Protein AF-A0A847VYN2-F1 (afdb_monomer_lite)

Sequence (53 aa):
MNCPDCGLELRIKRAYTEVVLNRPVMIQELACCNPNCERYKDDVVETIHHTLN

Structure (mmCIF, N/CA/C/O backbone):
data_AF-A0A847VYN2-F1
#
_entry.id   AF-A0A847VYN2-F1
#
loop_
_atom_site.group_PDB
_atom_site.id
_atom_site.type_symbol
_atom_site.label_atom_id
_atom_site.label_alt_id
_atom_site.label_comp_id
_atom_site.label_asym_id
_atom_site.label_entity_id
_atom_site.label_seq_id
_atom_site.pdbx_PDB_ins_code
_atom_site.Cartn_x
_atom_site.Cartn_y
_atom_site.Cartn_z
_atom_site.occupancy
_atom_site.B_iso_or_equiv
_atom_site.auth_seq_id
_atom_site.auth_comp_id
_atom_site.auth_asym_id
_atom_site.auth_atom_id
_atom_site.pdbx_PDB_model_num
ATOM 1 N N . MET A 1 1 ? 2.382 -6.498 0.132 1.00 86.81 1 MET A N 1
ATOM 2 C CA . MET A 1 1 ? 1.436 -6.600 -1.006 1.00 86.81 1 MET A CA 1
ATOM 3 C C . MET A 1 1 ? 2.131 -6.063 -2.253 1.00 86.81 1 MET A C 1
ATOM 5 O O . MET A 1 1 ? 3.042 -5.258 -2.092 1.00 86.81 1 MET A O 1
ATOM 9 N N . ASN A 1 2 ? 1.739 -6.489 -3.458 1.00 93.88 2 ASN A N 1
ATOM 10 C CA . ASN A 1 2 ? 2.365 -6.052 -4.712 1.00 93.88 2 ASN A CA 1
ATOM 11 C C . ASN A 1 2 ? 1.472 -5.065 -5.477 1.00 93.88 2 ASN A C 1
ATOM 13 O O . ASN A 1 2 ? 0.251 -5.126 -5.379 1.00 93.88 2 ASN A O 1
ATOM 17 N N . CYS A 1 3 ? 2.095 -4.167 -6.238 1.00 94.19 3 CYS A N 1
ATOM 18 C CA . CYS A 1 3 ? 1.433 -3.218 -7.119 1.00 94.19 3 CYS A CA 1
ATOM 19 C C . CYS A 1 3 ? 0.688 -3.988 -8.219 1.00 94.19 3 CYS A C 1
ATOM 21 O O . CYS A 1 3 ? 1.314 -4.835 -8.864 1.00 94.19 3 CYS A O 1
ATOM 23 N N . PRO A 1 4 ? -0.603 -3.700 -8.462 1.00 92.88 4 PRO A N 1
ATOM 24 C CA . PRO A 1 4 ? -1.404 -4.448 -9.431 1.00 92.88 4 PRO A CA 1
ATOM 25 C C . PRO A 1 4 ? -0.884 -4.322 -10.870 1.00 92.88 4 PRO A C 1
ATOM 27 O O . PRO A 1 4 ? -1.079 -5.238 -11.662 1.00 92.88 4 PRO A O 1
ATOM 30 N N . ASP A 1 5 ? -0.180 -3.233 -11.188 1.00 93.94 5 ASP A N 1
ATOM 31 C CA . ASP A 1 5 ? 0.230 -2.931 -12.561 1.00 93.94 5 ASP A CA 1
ATOM 32 C C . ASP A 1 5 ? 1.625 -3.486 -12.882 1.00 93.94 5 ASP A C 1
ATOM 34 O O . ASP A 1 5 ? 1.826 -4.124 -13.911 1.00 93.94 5 ASP A O 1
ATOM 38 N N . CYS A 1 6 ? 2.610 -3.268 -12.001 1.00 95.12 6 CYS A N 1
ATOM 39 C CA . CYS A 1 6 ? 3.995 -3.680 -12.259 1.00 95.12 6 CYS A CA 1
ATOM 40 C C . CYS A 1 6 ? 4.457 -4.901 -11.451 1.00 95.12 6 CYS A C 1
ATOM 42 O O . CYS A 1 6 ? 5.616 -5.294 -11.565 1.00 95.12 6 CYS A O 1
ATOM 44 N N . GLY A 1 7 ? 3.608 -5.462 -10.583 1.00 94.69 7 GLY A N 1
ATOM 45 C CA . GLY A 1 7 ? 3.888 -6.673 -9.801 1.00 94.69 7 GLY A CA 1
ATOM 46 C C . GLY A 1 7 ? 4.963 -6.543 -8.712 1.00 94.69 7 GLY A C 1
ATOM 47 O O . GLY A 1 7 ? 5.198 -7.504 -7.981 1.00 94.69 7 GLY A 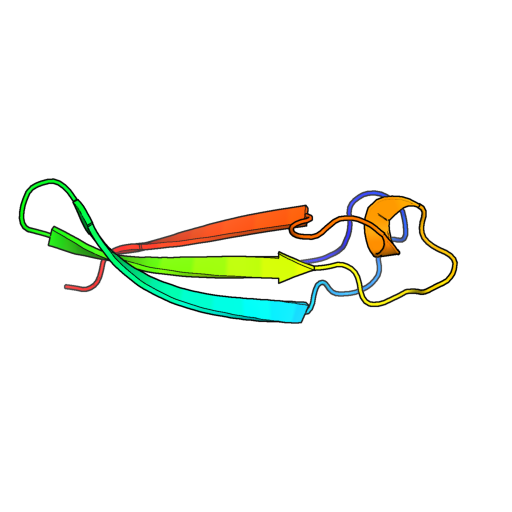O 1
ATOM 48 N N . LEU A 1 8 ? 5.603 -5.377 -8.575 1.00 94.69 8 LEU A N 1
ATOM 49 C CA . LEU A 1 8 ? 6.616 -5.098 -7.551 1.00 94.69 8 LEU A CA 1
ATOM 50 C C . LEU A 1 8 ? 5.978 -4.767 -6.200 1.00 94.69 8 LEU A C 1
ATOM 52 O O . LEU A 1 8 ? 4.835 -4.328 -6.134 1.00 94.69 8 LEU A O 1
ATOM 56 N N . GLU A 1 9 ? 6.727 -4.966 -5.119 1.00 94.69 9 GLU A N 1
ATOM 57 C CA . GLU A 1 9 ? 6.259 -4.724 -3.754 1.00 94.69 9 GLU A CA 1
ATOM 58 C C . GLU A 1 9 ? 5.845 -3.254 -3.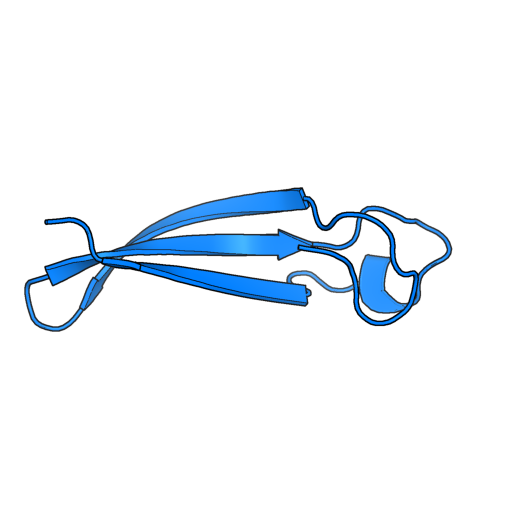539 1.00 94.69 9 GLU A C 1
ATOM 60 O O . GLU A 1 9 ? 6.591 -2.328 -3.867 1.00 94.69 9 GLU A O 1
ATOM 65 N N . LEU A 1 10 ? 4.663 -3.038 -2.954 1.00 96.12 10 LEU A N 1
ATOM 66 C CA . LEU A 1 10 ? 4.241 -1.723 -2.474 1.00 96.12 10 LEU A CA 1
ATOM 67 C C . LEU A 1 10 ? 4.931 -1.395 -1.147 1.00 96.12 10 LEU A C 1
ATOM 69 O O . LEU A 1 10 ? 5.072 -2.255 -0.277 1.00 96.12 10 LEU A O 1
ATOM 73 N N . ARG A 1 11 ? 5.313 -0.131 -0.961 1.00 95.75 11 ARG A N 1
ATOM 74 C CA . ARG A 1 11 ? 5.980 0.349 0.257 1.00 95.75 11 ARG A CA 1
ATOM 75 C C . ARG A 1 11 ? 5.030 1.197 1.088 1.00 95.75 11 ARG A C 1
ATOM 77 O O . ARG A 1 11 ? 4.241 1.957 0.535 1.00 95.75 11 ARG A O 1
ATOM 84 N N . ILE A 1 12 ? 5.137 1.091 2.413 1.00 96.06 12 ILE A N 1
ATOM 85 C CA . ILE A 1 12 ? 4.400 1.962 3.335 1.00 96.06 12 ILE A CA 1
ATOM 86 C C . ILE A 1 12 ? 4.898 3.389 3.139 1.00 96.06 12 ILE A C 1
ATOM 88 O O . ILE A 1 12 ? 6.080 3.671 3.333 1.00 96.06 12 ILE A O 1
ATOM 92 N N . LYS A 1 13 ? 3.983 4.276 2.765 1.00 94.50 13 LYS A N 1
ATOM 93 C CA . LYS A 1 13 ? 4.243 5.706 2.630 1.00 94.50 13 LYS A CA 1
ATOM 94 C C . LYS A 1 13 ? 3.843 6.455 3.889 1.00 94.50 13 LYS A C 1
ATOM 96 O O . LYS A 1 13 ? 4.583 7.317 4.358 1.00 94.50 13 LYS A O 1
ATOM 101 N N . ARG A 1 14 ? 2.682 6.108 4.444 1.00 96.25 14 ARG A N 1
ATOM 102 C CA . ARG A 1 14 ? 2.169 6.681 5.683 1.00 96.25 14 ARG A CA 1
ATOM 103 C C . ARG A 1 14 ? 1.530 5.588 6.524 1.00 96.25 14 ARG A C 1
ATOM 105 O O . ARG A 1 14 ? 0.884 4.687 6.001 1.00 96.25 14 ARG A O 1
ATOM 112 N N . ALA A 1 15 ? 1.710 5.690 7.832 1.00 96.38 15 ALA A N 1
ATOM 113 C CA . ALA A 1 15 ? 0.964 4.914 8.804 1.00 96.38 15 ALA A CA 1
ATOM 114 C C . ALA A 1 15 ? 0.473 5.861 9.898 1.00 96.38 15 ALA A C 1
ATOM 116 O O . ALA A 1 15 ? 1.241 6.695 10.382 1.00 96.38 15 ALA A O 1
ATOM 117 N N . TYR A 1 16 ? -0.798 5.760 10.258 1.00 97.00 16 TYR A N 1
ATOM 118 C CA . TYR A 1 16 ? -1.411 6.584 11.294 1.00 97.00 16 TYR A CA 1
ATOM 119 C C . TYR A 1 16 ? -2.554 5.825 11.963 1.00 97.00 16 TYR A C 1
ATOM 121 O O . TYR A 1 16 ? -2.994 4.790 11.471 1.00 97.00 16 TYR A O 1
ATOM 129 N N . THR A 1 17 ? -3.011 6.320 13.109 1.00 96.62 17 THR A N 1
ATOM 130 C CA . THR A 1 17 ? -4.100 5.702 13.867 1.00 96.62 17 THR A CA 1
ATOM 131 C C . THR A 1 17 ? -5.289 6.646 13.898 1.00 96.62 17 THR A C 1
ATOM 133 O O . THR A 1 17 ? -5.141 7.810 14.265 1.00 96.62 17 THR A O 1
ATOM 136 N N . GLU A 1 18 ? -6.465 6.134 13.561 1.00 95.81 18 GLU A N 1
ATOM 137 C CA . GLU A 1 18 ? -7.746 6.820 13.717 1.00 95.81 18 GLU A CA 1
ATOM 138 C C . GLU A 1 18 ? -8.619 6.091 14.741 1.00 95.81 18 GLU A C 1
ATOM 140 O O . GLU A 1 18 ? -8.427 4.907 15.018 1.00 95.81 18 GLU A O 1
ATOM 145 N N . VAL A 1 19 ? -9.594 6.793 15.319 1.00 94.44 19 VAL A N 1
ATOM 146 C CA . VAL A 1 19 ? -10.599 6.180 16.197 1.00 94.44 19 VAL A CA 1
ATOM 147 C C . VAL A 1 19 ? -11.903 6.063 15.422 1.00 94.44 19 VAL A C 1
ATOM 149 O O . VAL A 1 19 ? -12.568 7.061 15.161 1.00 94.44 19 VAL A O 1
ATOM 152 N N . VAL A 1 20 ? -12.289 4.834 15.084 1.00 90.25 20 VAL A N 1
ATOM 153 C CA . VAL A 1 20 ? -13.534 4.530 14.369 1.00 90.25 20 VAL A CA 1
ATOM 154 C C . VAL A 1 20 ? -14.444 3.754 15.313 1.00 90.25 20 VAL A C 1
ATOM 156 O O . VAL A 1 20 ? -14.069 2.695 15.807 1.00 90.25 20 VAL A O 1
ATOM 159 N N . LEU A 1 21 ? -15.642 4.280 15.594 1.00 90.38 21 LEU A N 1
ATOM 160 C CA . LEU A 1 21 ? -16.622 3.645 16.494 1.00 90.38 21 LEU A CA 1
ATOM 161 C C . LEU A 1 21 ? -16.023 3.250 17.864 1.00 90.38 21 LEU A C 1
ATOM 163 O O . LEU A 1 21 ? -16.208 2.129 18.336 1.00 90.38 21 LEU A O 1
ATOM 167 N N . ASN A 1 22 ? -15.284 4.171 18.496 1.00 91.56 22 ASN A N 1
ATOM 168 C CA . ASN A 1 22 ? -14.563 3.967 19.764 1.00 91.56 22 ASN A CA 1
ATOM 169 C C . ASN A 1 22 ? -13.494 2.862 19.744 1.00 91.56 22 ASN A C 1
ATOM 171 O O . ASN A 1 22 ? -13.052 2.422 20.804 1.00 91.56 22 ASN A O 1
ATOM 175 N N . ARG A 1 23 ? -13.052 2.416 18.565 1.00 92.75 23 ARG A N 1
ATOM 176 C CA . ARG A 1 23 ? -11.948 1.465 18.429 1.00 92.75 23 ARG A CA 1
ATOM 177 C C . ARG A 1 23 ? -10.768 2.125 17.724 1.00 92.75 23 ARG A C 1
ATOM 179 O O . ARG A 1 23 ? -10.974 2.754 16.684 1.00 92.75 23 ARG A O 1
ATOM 186 N N . PRO A 1 24 ? -9.545 2.003 18.263 1.00 94.00 24 PRO A N 1
ATOM 187 C CA . PRO A 1 24 ? -8.358 2.451 17.556 1.00 94.00 24 PRO A CA 1
ATOM 188 C C . PRO A 1 24 ? -8.109 1.552 16.336 1.00 94.00 24 PRO A C 1
ATOM 190 O O . PRO A 1 24 ? -8.070 0.326 16.438 1.00 94.00 24 PRO A O 1
ATOM 193 N N . VAL A 1 25 ? -7.947 2.166 15.169 1.00 96.88 25 VAL A N 1
ATOM 194 C CA . VAL A 1 25 ? -7.643 1.505 13.899 1.00 96.88 25 VAL A CA 1
ATOM 195 C C . VAL A 1 25 ? -6.365 2.115 13.347 1.00 96.88 25 VAL A C 1
ATOM 197 O O . VAL A 1 25 ? -6.297 3.316 13.110 1.00 96.88 25 VAL A O 1
ATOM 200 N N . MET A 1 26 ? -5.343 1.291 13.142 1.00 96.94 26 MET A N 1
ATOM 201 C CA . MET A 1 26 ? -4.148 1.680 12.407 1.00 96.94 26 MET A CA 1
ATOM 202 C C . MET A 1 26 ? -4.422 1.561 10.910 1.00 96.94 26 MET A C 1
ATOM 204 O O . MET A 1 26 ? -4.848 0.514 10.427 1.00 96.94 26 MET A O 1
ATOM 208 N N . ILE A 1 27 ? -4.156 2.635 10.186 1.00 97.19 27 ILE A N 1
ATOM 209 C CA . ILE A 1 27 ? -4.301 2.745 8.742 1.00 97.19 27 ILE A CA 1
ATOM 210 C C . ILE A 1 27 ? -2.900 2.846 8.141 1.00 97.19 27 ILE A C 1
ATOM 212 O O . ILE A 1 27 ? -2.078 3.647 8.593 1.00 97.19 27 ILE A O 1
ATOM 216 N N . GLN A 1 28 ? -2.615 2.019 7.137 1.00 97.44 28 GLN A N 1
ATOM 217 C CA . GLN A 1 28 ? -1.366 2.041 6.380 1.00 97.44 28 GLN A CA 1
ATOM 218 C C . GLN A 1 28 ? -1.656 2.338 4.913 1.00 97.44 28 GLN A C 1
ATOM 220 O O . GLN A 1 28 ? -2.290 1.538 4.232 1.00 97.44 28 GLN A O 1
ATOM 225 N N . GLU A 1 29 ? -1.149 3.463 4.424 1.00 97.25 29 GLU A N 1
ATOM 226 C CA . GLU A 1 29 ? -1.218 3.862 3.021 1.00 97.25 29 GLU A CA 1
ATOM 227 C C . GLU A 1 29 ? 0.052 3.387 2.306 1.00 97.25 29 GLU A C 1
ATOM 229 O O . GLU A 1 29 ? 1.179 3.734 2.689 1.00 97.25 29 GLU A O 1
ATOM 234 N N . LEU A 1 30 ? -0.122 2.571 1.270 1.00 97.31 30 LEU A N 1
ATOM 235 C CA . LEU A 1 30 ? 0.949 1.985 0.477 1.00 97.31 30 LEU A CA 1
ATOM 236 C C . LEU A 1 30 ? 1.073 2.680 -0.881 1.00 97.31 30 LEU A C 1
ATOM 238 O O . LEU A 1 30 ? 0.070 2.994 -1.516 1.00 97.31 30 LEU A O 1
ATOM 242 N N . ALA A 1 31 ? 2.300 2.849 -1.371 1.00 96.88 31 ALA A N 1
ATOM 243 C CA . ALA A 1 31 ? 2.587 3.442 -2.675 1.00 96.88 31 ALA A CA 1
ATOM 244 C C . ALA A 1 31 ? 3.504 2.551 -3.525 1.00 96.88 31 ALA A C 1
ATOM 246 O O . ALA A 1 31 ? 4.304 1.761 -3.007 1.00 96.88 31 ALA A O 1
ATOM 247 N N . CYS A 1 32 ? 3.390 2.685 -4.849 1.00 96.38 32 CYS A N 1
ATOM 248 C CA . CYS A 1 32 ? 4.299 2.035 -5.787 1.00 96.38 32 CYS A CA 1
ATOM 249 C C . CYS A 1 32 ? 5.639 2.778 -5.811 1.00 96.38 32 CYS A C 1
ATOM 251 O O . CYS A 1 32 ? 5.672 3.997 -5.929 1.00 96.38 32 CYS A O 1
ATOM 253 N N . CYS A 1 33 ? 6.752 2.047 -5.731 1.00 93.38 33 CYS A N 1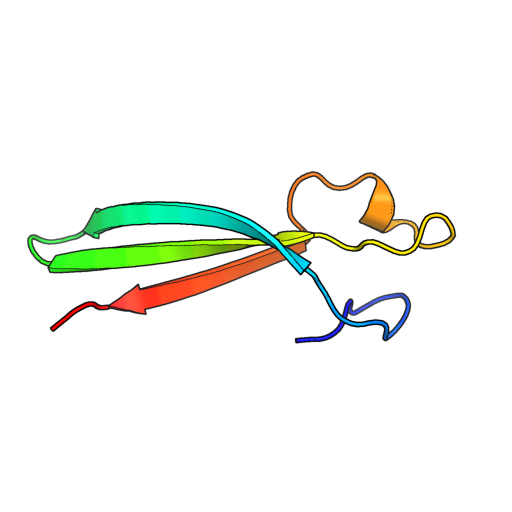
ATOM 254 C CA . CYS A 1 33 ? 8.099 2.624 -5.779 1.00 93.38 33 CYS A CA 1
ATOM 255 C C . CYS A 1 33 ? 8.788 2.478 -7.145 1.00 93.38 33 CYS A C 1
ATOM 257 O O . CYS A 1 33 ? 9.929 2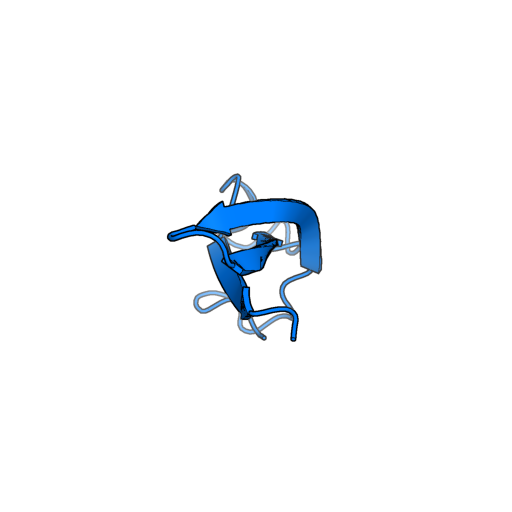.906 -7.299 1.00 93.38 33 CYS A O 1
ATOM 259 N N . ASN A 1 34 ? 8.128 1.861 -8.128 1.00 96.00 34 ASN A N 1
ATOM 260 C CA . ASN A 1 34 ? 8.707 1.633 -9.446 1.00 96.00 34 ASN A CA 1
ATOM 261 C C . ASN A 1 34 ? 8.491 2.848 -10.360 1.00 96.00 34 ASN A C 1
ATOM 263 O O . ASN A 1 34 ? 7.377 2.996 -10.847 1.00 96.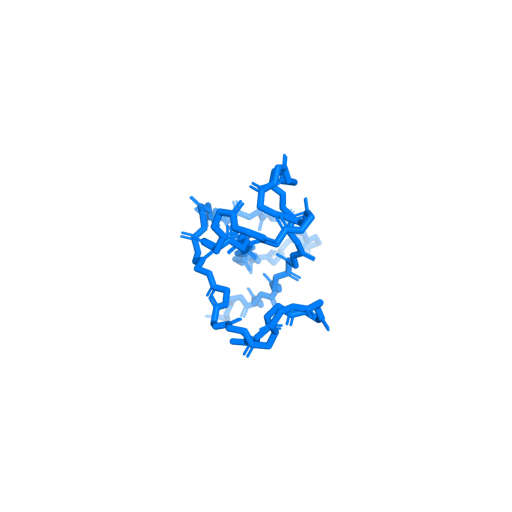00 34 ASN A O 1
ATOM 267 N N . PRO A 1 35 ? 9.519 3.646 -10.698 1.00 93.31 35 PRO A N 1
ATOM 268 C CA . PRO A 1 35 ? 9.360 4.862 -11.502 1.00 93.31 35 PRO A CA 1
ATOM 269 C C . PRO A 1 35 ? 8.822 4.620 -12.921 1.00 93.31 35 PRO A C 1
ATOM 271 O O . PRO A 1 35 ? 8.324 5.549 -13.549 1.00 93.31 35 PRO A O 1
ATOM 274 N N . ASN A 1 36 ? 8.902 3.383 -13.420 1.00 96.19 36 ASN A N 1
ATOM 275 C CA . ASN A 1 36 ? 8.367 2.996 -14.727 1.00 96.19 36 ASN A CA 1
ATOM 276 C C . ASN A 1 36 ? 6.899 2.535 -14.669 1.00 96.19 36 ASN A C 1
ATOM 278 O O . ASN A 1 36 ? 6.328 2.192 -15.699 1.00 96.19 36 ASN A O 1
ATOM 282 N N . CYS A 1 37 ? 6.299 2.472 -13.479 1.00 95.38 37 CYS A N 1
ATOM 283 C CA . CYS A 1 37 ? 4.899 2.114 -13.289 1.00 95.38 37 CYS A CA 1
ATOM 284 C C . CYS A 1 37 ? 4.018 3.365 -13.367 1.00 95.38 37 CYS A C 1
ATOM 286 O O . CYS A 1 37 ? 4.373 4.404 -12.810 1.00 95.38 37 CYS A O 1
ATOM 288 N N . GLU A 1 38 ? 2.843 3.267 -13.990 1.00 93.38 38 GLU A N 1
ATOM 289 C CA . GLU A 1 38 ? 1.903 4.395 -14.080 1.00 93.38 38 GLU A CA 1
ATOM 290 C C . GLU A 1 38 ? 1.472 4.878 -12.687 1.00 93.38 38 GLU A C 1
ATOM 292 O O . GLU A 1 38 ? 1.490 6.079 -12.407 1.00 93.38 38 GLU A O 1
ATOM 297 N N . ARG A 1 39 ? 1.246 3.932 -11.769 1.00 91.25 39 ARG A N 1
ATOM 298 C CA . ARG A 1 39 ? 0.879 4.183 -10.367 1.00 91.25 39 ARG A CA 1
ATOM 299 C C . ARG A 1 39 ? 1.997 4.735 -9.489 1.00 91.25 39 ARG A C 1
ATOM 301 O O . ARG A 1 39 ? 1.762 5.023 -8.322 1.00 91.25 39 ARG A O 1
ATOM 308 N N . TYR A 1 40 ? 3.221 4.887 -9.993 1.00 91.69 40 TYR A N 1
ATOM 309 C CA . TYR A 1 40 ? 4.286 5.564 -9.237 1.00 91.69 40 TYR A CA 1
ATOM 310 C C . TYR A 1 40 ? 3.945 7.020 -8.923 1.00 91.69 40 TYR A C 1
ATOM 312 O O . TYR A 1 40 ? 4.412 7.582 -7.936 1.00 91.69 40 TYR A O 1
ATOM 320 N N . LYS A 1 41 ? 3.138 7.635 -9.792 1.00 87.81 41 LYS A N 1
ATOM 321 C CA . LYS A 1 41 ? 2.677 9.013 -9.634 1.00 87.81 41 LYS A CA 1
ATOM 322 C C . LYS A 1 41 ? 1.499 9.127 -8.666 1.00 87.81 41 LYS A C 1
ATOM 324 O O . LYS A 1 41 ? 1.174 10.243 -8.267 1.00 87.81 41 LYS A O 1
ATOM 329 N N . ASP A 1 42 ? 0.885 8.006 -8.294 1.00 89.50 42 ASP A N 1
ATOM 330 C CA . ASP A 1 42 ? -0.235 7.993 -7.365 1.00 89.50 42 ASP A CA 1
ATOM 331 C C . ASP A 1 42 ? 0.266 8.225 -5.941 1.00 89.50 42 ASP A C 1
ATOM 333 O O . ASP A 1 42 ? 1.305 7.711 -5.516 1.00 89.50 42 ASP A O 1
ATOM 337 N N . ASP A 1 43 ? -0.499 9.002 -5.176 1.00 89.00 43 ASP A N 1
ATOM 338 C CA . ASP A 1 43 ? -0.141 9.292 -3.792 1.00 89.00 43 ASP A CA 1
ATOM 339 C C . ASP A 1 43 ? -0.284 8.036 -2.918 1.00 89.00 43 ASP A C 1
ATOM 341 O O . ASP A 1 43 ? 0.596 7.758 -2.099 1.00 89.00 43 ASP A O 1
ATOM 345 N N . VAL A 1 44 ? -1.344 7.257 -3.158 1.00 94.12 44 VAL A N 1
ATOM 346 C CA . VAL A 1 44 ? -1.690 6.011 -2.466 1.00 94.12 44 VAL A CA 1
ATOM 347 C C . VAL A 1 44 ? -2.261 5.021 -3.481 1.00 94.12 44 VAL A C 1
ATOM 349 O O . VAL A 1 44 ? -3.152 5.359 -4.255 1.00 94.12 44 VAL A O 1
ATOM 352 N N . VAL A 1 45 ? -1.748 3.793 -3.469 1.00 95.00 45 VAL A N 1
ATOM 353 C CA . VAL A 1 45 ? -2.202 2.682 -4.320 1.00 95.00 45 VAL A CA 1
ATOM 354 C C . VAL A 1 45 ? -3.118 1.733 -3.555 1.00 95.00 45 VAL A C 1
ATOM 356 O O . VAL A 1 45 ? -4.038 1.172 -4.140 1.00 95.00 45 VAL A O 1
ATOM 359 N N . GLU A 1 46 ? -2.856 1.540 -2.264 1.00 94.31 46 GLU A N 1
ATOM 360 C CA . GLU A 1 46 ? -3.606 0.622 -1.408 1.00 94.31 46 GLU A CA 1
ATOM 361 C C . GLU A 1 46 ? -3.636 1.135 0.034 1.00 94.31 46 GLU A C 1
A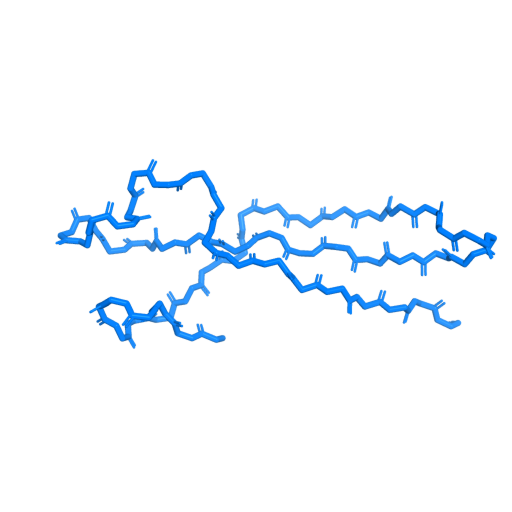TOM 363 O O . GLU A 1 46 ? -2.661 1.739 0.489 1.00 94.31 46 GLU A O 1
ATOM 368 N N . THR A 1 47 ? -4.712 0.834 0.762 1.00 95.62 47 THR A N 1
ATOM 369 C CA . THR A 1 47 ? -4.876 1.209 2.170 1.00 95.62 47 THR A CA 1
ATOM 370 C C . THR A 1 47 ? -5.264 0.003 3.023 1.00 95.62 47 THR A C 1
ATOM 372 O O . THR A 1 47 ? -6.347 -0.564 2.886 1.00 95.62 47 THR A O 1
ATOM 375 N N . ILE A 1 48 ? -4.406 -0.365 3.975 1.00 95.19 48 ILE A N 1
ATOM 376 C CA . ILE A 1 48 ? -4.644 -1.483 4.896 1.00 95.19 48 ILE A CA 1
ATOM 377 C C . ILE A 1 48 ? -5.166 -0.957 6.234 1.00 95.19 48 ILE A C 1
ATOM 379 O O . ILE A 1 48 ? -4.594 -0.032 6.808 1.00 95.19 48 ILE A O 1
ATOM 383 N N . HIS A 1 49 ? -6.230 -1.579 6.746 1.00 95.62 49 HIS A N 1
ATOM 384 C CA . HIS A 1 49 ? -6.852 -1.234 8.024 1.00 95.62 49 HIS A CA 1
ATOM 385 C C . HIS A 1 49 ? -6.621 -2.350 9.048 1.00 95.62 49 HIS A C 1
ATOM 387 O O . HIS A 1 49 ? -7.017 -3.496 8.834 1.00 95.62 49 HIS A O 1
ATOM 393 N N . HIS A 1 50 ? -6.020 -2.007 10.184 1.00 93.81 50 HIS A N 1
ATOM 394 C CA . HIS A 1 50 ? -5.749 -2.913 11.294 1.00 93.81 50 HIS A CA 1
ATOM 395 C C . HIS A 1 50 ? -6.448 -2.415 12.557 1.00 93.81 50 HIS A C 1
ATOM 397 O O . HIS A 1 50 ? -6.062 -1.400 13.131 1.00 93.81 50 HIS A O 1
ATOM 403 N N . THR A 1 51 ? -7.469 -3.131 13.025 1.00 92.75 51 THR A N 1
ATOM 404 C CA . THR A 1 51 ? -8.057 -2.854 14.342 1.00 92.75 51 THR A CA 1
ATOM 405 C C . THR A 1 51 ? -7.049 -3.207 15.434 1.00 92.75 51 THR A C 1
ATOM 407 O O . THR A 1 51 ? -6.517 -4.316 15.446 1.00 92.75 51 THR A O 1
ATOM 410 N N . LEU A 1 52 ? -6.780 -2.264 16.336 1.00 88.62 52 LEU A N 1
ATOM 411 C CA . LEU A 1 52 ? -5.926 -2.476 17.500 1.00 88.62 52 LEU A CA 1
ATOM 412 C C . LEU A 1 52 ? -6.821 -2.920 18.669 1.00 88.62 52 LEU A C 1
ATOM 414 O O . LEU A 1 52 ? -7.821 -2.259 18.958 1.00 88.62 52 LEU A O 1
ATOM 418 N N . ASN A 1 53 ? -6.494 -4.060 19.283 1.00 79.38 53 ASN A N 1
ATOM 419 C CA . ASN A 1 53 ? -7.223 -4.649 20.416 1.00 79.38 53 ASN A CA 1
ATOM 420 C C . ASN A 1 53 ? -6.540 -4.332 21.744 1.00 79.38 53 ASN A C 1
ATOM 422 O O . ASN A 1 53 ? -5.288 -4.311 21.756 1.00 79.38 53 ASN A O 1
#

Radius of gyration: 12.83 Å; chains: 1; bounding box: 26×16×35 Å

Foldseek 3Di:
DAQPFPRHDWDFPDWDWDQDPNWIKIKTFTFDPDPPGPRNPPPGRDIDIHTDD

pLDDT: mean 93.89, std 3.27, range [79.38, 97.44]

Secondary structure (DSSP, 8-state):
-B-TTT-PBEEEEEEEEEEETTEEEEEEEEEE--TTSGGGG-S-SEEEEEE--